Protein AF-A0A8T7LHX3-F1 (afdb_monomer)

Sequence (88 aa):
MATDADAVGGVDTAPSRRPSLGNVVAYFKYQTTKTINAMRHTPSVRVWQRNYYEHIIRDDKSLNRIREYIANNPLQWGLDRENPKTML

Secondary structure (DSSP, 8-state):
-----------------SPPHHHHHHHHHHHHHHHHHHHHT-TT---SPSS-------SHHHHHHHHHHHHHHHHHGGG-TT-TTS--

Mean predicted aligned error: 10.46 Å

Structure (mmCIF, N/CA/C/O backbone):
data_AF-A0A8T7LHX3-F1
#
_entry.id   AF-A0A8T7LHX3-F1
#
loop_
_atom_site.group_PDB
_atom_site.id
_atom_site.type_symbol
_atom_site.label_atom_id
_atom_site.label_alt_id
_atom_site.label_comp_id
_atom_site.label_asym_id
_atom_site.label_entity_id
_atom_site.label_seq_id
_atom_site.pdbx_PDB_ins_code
_atom_site.Cartn_x
_atom_site.Cartn_y
_atom_site.Cartn_z
_atom_site.occupancy
_atom_site.B_iso_or_equiv
_atom_site.auth_seq_id
_atom_site.auth_comp_id
_atom_site.auth_asym_id
_atom_site.auth_atom_id
_atom_site.pdbx_PDB_model_num
ATOM 1 N N . MET A 1 1 ? -62.020 -17.127 -6.027 1.00 42.59 1 MET A N 1
ATOM 2 C CA . MET A 1 1 ? -61.084 -17.988 -5.273 1.00 42.59 1 MET A CA 1
ATOM 3 C C . MET A 1 1 ? -59.908 -18.286 -6.198 1.00 42.59 1 MET A C 1
ATOM 5 O O . MET A 1 1 ? -60.186 -18.641 -7.335 1.00 42.59 1 MET A O 1
ATOM 9 N N . ALA A 1 2 ? -58.676 -18.090 -5.694 1.00 36.31 2 ALA A N 1
ATOM 10 C CA . ALA A 1 2 ? -57.352 -18.038 -6.361 1.00 36.31 2 ALA A CA 1
ATOM 11 C C . ALA A 1 2 ? -57.074 -16.724 -7.140 1.00 36.31 2 ALA A C 1
ATOM 13 O O . ALA A 1 2 ? -57.654 -16.539 -8.202 1.00 36.31 2 ALA A O 1
ATOM 14 N N . THR A 1 3 ? -56.471 -15.657 -6.584 1.00 40.22 3 THR A N 1
ATOM 15 C CA . THR A 1 3 ? -55.147 -15.362 -5.951 1.00 40.22 3 THR A CA 1
ATOM 16 C C . THR A 1 3 ? -54.138 -14.725 -6.911 1.00 40.22 3 THR A C 1
ATOM 18 O O . THR A 1 3 ? -53.877 -15.259 -7.985 1.00 40.22 3 THR A O 1
ATOM 21 N N . ASP A 1 4 ? -53.590 -13.601 -6.440 1.00 43.75 4 ASP A N 1
ATOM 22 C CA . ASP A 1 4 ? -52.523 -12.750 -6.971 1.00 43.75 4 ASP A C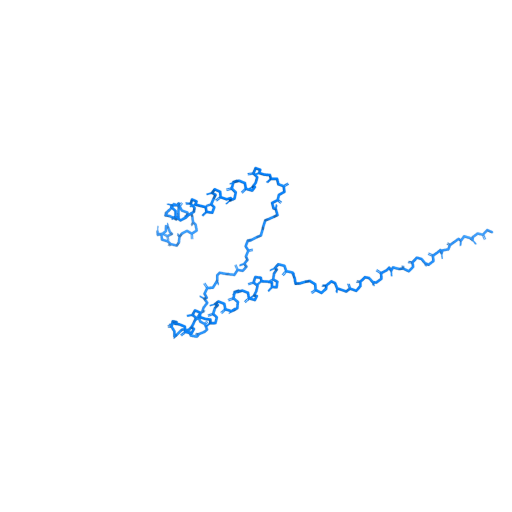A 1
ATOM 23 C C . ASP A 1 4 ? -51.301 -13.471 -7.547 1.00 43.75 4 ASP A C 1
ATOM 25 O O . ASP A 1 4 ? -50.847 -14.488 -7.020 1.00 43.75 4 ASP A O 1
ATOM 29 N N . ALA A 1 5 ? -50.676 -12.816 -8.526 1.00 44.12 5 ALA A N 1
ATOM 30 C CA . ALA A 1 5 ? -49.225 -12.671 -8.545 1.00 44.12 5 ALA A CA 1
ATOM 31 C C . ALA A 1 5 ? -48.858 -11.373 -9.279 1.00 44.12 5 ALA A C 1
ATOM 33 O O . ALA A 1 5 ? -48.778 -11.329 -10.508 1.00 44.12 5 ALA A O 1
ATOM 34 N N . ASP A 1 6 ? -48.651 -10.314 -8.497 1.00 38.75 6 ASP A N 1
ATOM 35 C CA . ASP A 1 6 ? -47.991 -9.086 -8.920 1.00 38.75 6 ASP A CA 1
ATOM 36 C C . ASP A 1 6 ? -46.633 -9.408 -9.555 1.00 38.75 6 ASP A C 1
ATOM 38 O O . ASP A 1 6 ? -45.710 -9.911 -8.907 1.00 38.75 6 ASP A O 1
ATOM 42 N N . ALA A 1 7 ? -46.493 -9.088 -10.839 1.00 43.56 7 ALA A N 1
ATOM 43 C CA . ALA A 1 7 ? -45.209 -9.074 -11.518 1.00 43.56 7 ALA A CA 1
ATOM 44 C C . ALA A 1 7 ? -44.411 -7.847 -11.048 1.00 43.56 7 ALA A C 1
ATOM 46 O O . ALA A 1 7 ? -44.396 -6.802 -11.698 1.00 43.56 7 ALA A O 1
ATOM 47 N N . VAL A 1 8 ? -43.739 -7.967 -9.902 1.00 48.03 8 VAL A N 1
ATOM 48 C CA . VAL A 1 8 ? -42.712 -7.005 -9.490 1.00 48.03 8 VAL A CA 1
ATOM 49 C C . VAL A 1 8 ? -41.494 -7.231 -10.382 1.00 48.03 8 VAL A C 1
ATOM 51 O O . VAL A 1 8 ? -40.645 -8.080 -10.113 1.00 48.03 8 VAL A O 1
ATOM 54 N N . GLY A 1 9 ? -41.441 -6.491 -11.490 1.00 42.22 9 GLY A N 1
ATOM 55 C CA . GLY A 1 9 ? -40.263 -6.401 -12.341 1.00 42.22 9 GLY A CA 1
ATOM 56 C C . GLY A 1 9 ? -39.070 -5.943 -11.510 1.00 42.22 9 GLY A C 1
ATOM 57 O O . GLY A 1 9 ? -39.066 -4.836 -10.969 1.00 42.22 9 GLY A O 1
ATOM 58 N N . GLY A 1 10 ? -38.073 -6.818 -11.381 1.00 45.81 10 GLY A N 1
ATOM 59 C CA . GLY A 1 10 ? -36.790 -6.479 -10.786 1.00 45.81 10 GLY A CA 1
ATOM 60 C C . GLY A 1 10 ? -36.183 -5.300 -11.538 1.00 45.81 10 GLY A C 1
ATOM 61 O O . GLY A 1 10 ? -36.071 -5.318 -12.760 1.00 45.81 10 GLY A O 1
ATOM 62 N N . VAL A 1 11 ? -35.832 -4.249 -10.804 1.00 53.56 11 VAL A N 1
ATOM 63 C CA . VAL A 1 11 ? -35.121 -3.097 -11.351 1.00 53.56 11 VAL A CA 1
ATOM 64 C C . VAL A 1 11 ? -33.733 -3.574 -11.776 1.00 53.56 11 VAL A C 1
ATOM 66 O O . VAL A 1 11 ? -32.833 -3.697 -10.943 1.00 53.56 11 VAL A O 1
ATOM 69 N N . ASP A 1 12 ? -33.566 -3.843 -13.072 1.00 57.56 12 ASP A N 1
ATOM 70 C CA . ASP A 1 12 ? -32.268 -4.028 -13.719 1.00 57.56 12 ASP A CA 1
ATOM 71 C C . ASP A 1 12 ? -31.452 -2.744 -13.549 1.00 57.56 12 ASP A C 1
ATOM 73 O O . ASP A 1 12 ? -31.489 -1.805 -14.347 1.00 57.56 12 ASP A O 1
ATOM 77 N N . THR A 1 13 ? -30.731 -2.668 -12.436 1.00 60.12 13 THR A N 1
ATOM 78 C CA . THR A 1 13 ? -29.856 -1.544 -12.142 1.00 60.12 13 THR A CA 1
ATOM 79 C C . THR A 1 13 ? -28.607 -1.731 -12.997 1.00 60.12 13 THR A C 1
ATOM 81 O O . THR A 1 13 ? -27.822 -2.647 -12.758 1.00 60.12 13 THR A O 1
ATOM 84 N N . ALA A 1 14 ? -28.443 -0.893 -14.026 1.00 63.88 14 ALA A N 1
ATOM 85 C CA . ALA A 1 14 ? -27.299 -0.931 -14.936 1.00 63.88 14 ALA A CA 1
ATOM 86 C C . ALA A 1 14 ? -25.962 -1.027 -14.167 1.00 63.88 14 ALA A C 1
ATOM 88 O O . ALA A 1 14 ? -25.813 -0.384 -13.120 1.00 63.88 14 ALA A O 1
ATOM 89 N N . PRO A 1 15 ? -24.969 -1.796 -14.660 1.00 64.06 15 PRO A N 1
ATOM 90 C CA . PRO A 1 15 ? -23.725 -2.018 -13.935 1.00 64.06 15 PRO A CA 1
ATOM 91 C C . PRO A 1 15 ? -23.039 -0.686 -13.623 1.00 64.06 15 PRO A C 1
ATOM 93 O O . PRO A 1 15 ? -22.760 0.125 -14.509 1.00 64.06 15 PRO A O 1
ATOM 96 N N . SER A 1 16 ? -22.769 -0.460 -12.335 1.00 65.81 16 SER A N 1
ATOM 97 C CA . SER A 1 16 ? -22.051 0.716 -11.849 1.00 65.81 16 SER A CA 1
ATOM 98 C C . SER A 1 16 ? -20.715 0.848 -12.581 1.00 65.81 16 SER A C 1
ATOM 100 O O . SER A 1 16 ? -19.817 0.025 -12.426 1.00 65.81 16 SER A O 1
ATOM 102 N N . ARG A 1 17 ? -20.560 1.922 -13.362 1.00 80.50 17 ARG A N 1
ATOM 103 C CA . ARG A 1 17 ? -19.345 2.247 -14.135 1.00 80.50 17 ARG A CA 1
ATOM 104 C C . ARG A 1 17 ? -18.167 2.698 -13.253 1.00 80.50 17 ARG A C 1
ATOM 106 O O . ARG A 1 17 ? -17.184 3.238 -13.756 1.00 80.50 17 ARG A O 1
ATOM 113 N N . ARG A 1 18 ? -18.265 2.551 -11.929 1.00 88.56 18 ARG A N 1
ATOM 114 C CA . ARG A 1 18 ? -17.212 2.974 -11.003 1.00 88.56 18 ARG A CA 1
ATOM 115 C C . ARG A 1 18 ? -16.132 1.895 -10.940 1.00 88.56 18 ARG A C 1
ATOM 117 O O . ARG A 1 18 ? -16.467 0.731 -10.725 1.00 88.56 18 ARG A O 1
ATOM 124 N N . PRO A 1 19 ? -14.849 2.253 -11.108 1.00 91.88 19 PRO A N 1
ATOM 125 C CA . PRO A 1 19 ? -13.776 1.283 -10.975 1.00 91.88 19 PRO A CA 1
ATOM 126 C C . PRO A 1 19 ? -13.776 0.716 -9.553 1.00 91.88 19 PRO A C 1
ATOM 128 O O . PRO A 1 19 ? -13.865 1.462 -8.576 1.00 91.88 19 PRO A O 1
ATOM 131 N N . SER A 1 20 ? -13.664 -0.606 -9.441 1.00 94.56 20 SER A N 1
ATOM 132 C CA . SER A 1 20 ? -13.423 -1.250 -8.151 1.00 94.56 20 SER A CA 1
ATOM 133 C C . SER A 1 20 ? -12.049 -0.852 -7.602 1.00 94.56 20 SER A C 1
ATOM 135 O O . SER A 1 20 ? -11.154 -0.462 -8.361 1.00 94.56 20 SER A O 1
ATOM 137 N N . LEU A 1 21 ? -11.840 -1.018 -6.292 1.00 94.75 21 LEU A N 1
ATOM 138 C CA . LEU A 1 21 ? -10.517 -0.846 -5.685 1.00 94.75 21 LEU A CA 1
ATOM 139 C C . LEU A 1 21 ? -9.466 -1.719 -6.391 1.00 94.75 21 LEU A C 1
ATOM 141 O O . LEU A 1 21 ? -8.386 -1.236 -6.729 1.00 94.75 21 LEU A O 1
ATOM 145 N N . GLY A 1 22 ? -9.823 -2.964 -6.717 1.00 96.06 22 GLY A N 1
ATOM 146 C CA . GLY A 1 22 ? -8.968 -3.870 -7.476 1.00 96.06 22 GLY A CA 1
ATOM 147 C C . GLY A 1 22 ? -8.565 -3.317 -8.847 1.00 96.06 22 GLY A C 1
ATOM 148 O O . GLY A 1 22 ? -7.402 -3.440 -9.225 1.00 96.06 22 GLY A O 1
ATOM 149 N N . ASN A 1 23 ? -9.469 -2.645 -9.574 1.00 95.94 23 ASN A N 1
ATOM 150 C CA . ASN A 1 23 ? -9.122 -2.015 -10.855 1.00 95.94 23 ASN A CA 1
ATOM 151 C C . ASN A 1 23 ? -8.130 -0.861 -10.675 1.00 95.94 23 ASN A C 1
ATOM 153 O O . ASN A 1 23 ? -7.176 -0.751 -11.446 1.00 95.94 23 ASN A O 1
ATOM 157 N N . VAL A 1 24 ? -8.330 -0.028 -9.651 1.00 96.88 24 VAL A N 1
ATOM 158 C CA . VAL A 1 24 ? -7.431 1.093 -9.343 1.00 96.88 24 VAL A CA 1
ATOM 159 C C . VAL A 1 24 ? -6.034 0.577 -8.988 1.00 96.88 24 VAL A C 1
ATOM 161 O O . VAL A 1 24 ? -5.041 1.029 -9.559 1.00 96.88 24 VAL A O 1
ATOM 164 N N . VAL A 1 25 ? -5.950 -0.419 -8.102 1.00 98.19 25 VAL A N 1
ATOM 165 C CA . VAL A 1 25 ? -4.676 -1.021 -7.683 1.00 98.19 25 VAL A CA 1
ATOM 166 C C . VAL A 1 25 ? -3.990 -1.737 -8.847 1.00 98.19 25 VAL A C 1
ATOM 168 O O . VAL A 1 25 ? -2.775 -1.613 -9.008 1.00 98.19 25 VAL A O 1
ATOM 171 N N . ALA A 1 26 ? -4.740 -2.450 -9.693 1.00 96.94 26 ALA A N 1
ATOM 172 C CA . ALA A 1 26 ? -4.191 -3.114 -10.874 1.00 96.94 26 ALA A CA 1
ATOM 173 C C . ALA A 1 26 ? -3.562 -2.107 -11.845 1.00 96.94 26 ALA A C 1
ATOM 175 O O . ALA A 1 26 ? -2.426 -2.304 -12.282 1.00 96.94 26 ALA A O 1
ATOM 176 N N . TYR A 1 27 ? -4.257 -1.004 -12.132 1.00 97.75 27 TYR A N 1
ATOM 177 C CA . TYR A 1 27 ? -3.737 0.051 -12.998 1.00 97.75 27 TYR A CA 1
ATOM 178 C C . TYR A 1 27 ? -2.489 0.715 -12.407 1.00 97.75 27 TYR A C 1
ATOM 180 O O . TYR A 1 27 ? -1.488 0.885 -13.105 1.00 97.75 27 TYR A O 1
ATOM 188 N N . PHE A 1 28 ? -2.504 1.020 -11.107 1.00 98.12 28 PHE A N 1
ATOM 189 C CA . PHE A 1 28 ? -1.345 1.571 -10.409 1.00 98.12 28 PHE A CA 1
ATOM 190 C C . PHE A 1 28 ? -0.128 0.638 -10.491 1.00 98.12 28 PHE A C 1
ATOM 192 O O . PHE A 1 28 ? 0.960 1.066 -10.891 1.00 98.12 28 PHE A O 1
ATOM 199 N N . LYS A 1 29 ? -0.303 -0.655 -10.176 1.00 97.81 29 LYS A N 1
ATOM 200 C CA . LYS A 1 29 ? 0.773 -1.654 -10.258 1.00 97.81 29 LYS A CA 1
ATOM 201 C C . LYS A 1 29 ? 1.298 -1.812 -11.683 1.00 97.81 29 LYS A C 1
ATOM 203 O O . LYS A 1 29 ? 2.508 -1.929 -11.867 1.00 97.81 29 LYS A O 1
ATOM 208 N N . TYR A 1 30 ? 0.417 -1.781 -12.682 1.00 97.19 30 TYR A N 1
ATOM 209 C CA . TYR A 1 30 ? 0.790 -1.841 -14.095 1.00 97.19 30 TYR A C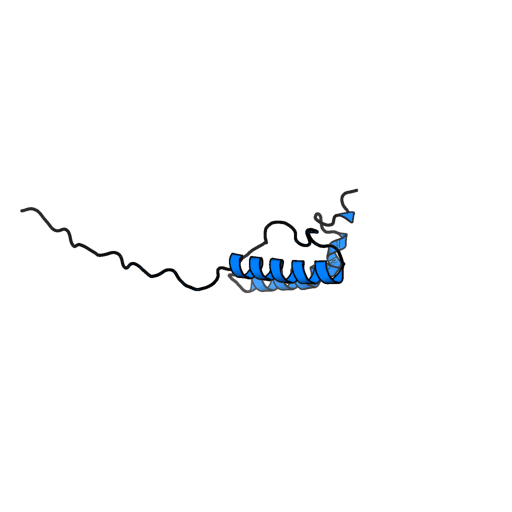A 1
ATOM 210 C C . TYR A 1 30 ? 1.665 -0.650 -14.506 1.00 97.19 30 TYR A C 1
ATOM 212 O O . TYR A 1 30 ? 2.789 -0.851 -14.974 1.00 97.19 30 TYR A O 1
ATOM 220 N N . GLN A 1 31 ? 1.185 0.578 -14.283 1.00 98.19 31 GLN A N 1
ATOM 221 C CA . GLN A 1 31 ? 1.894 1.793 -14.696 1.00 98.19 31 GLN A CA 1
ATOM 222 C C . GLN A 1 31 ? 3.262 1.902 -14.019 1.00 98.19 31 GLN A C 1
ATOM 224 O O . GLN A 1 31 ? 4.277 2.115 -14.679 1.00 98.19 31 GLN A O 1
ATOM 229 N N . THR A 1 32 ? 3.312 1.673 -12.706 1.00 98.19 32 THR A N 1
ATOM 230 C CA . THR A 1 32 ? 4.570 1.721 -11.947 1.00 98.19 32 THR A CA 1
ATOM 231 C C . THR A 1 32 ? 5.548 0.625 -12.366 1.00 98.19 32 THR A C 1
ATOM 233 O O . THR A 1 32 ? 6.731 0.914 -12.512 1.00 98.19 32 THR A O 1
ATOM 236 N N . THR A 1 33 ? 5.084 -0.602 -12.641 1.00 98.06 33 THR A N 1
ATOM 237 C CA . THR A 1 33 ? 5.948 -1.686 -13.151 1.00 98.06 33 THR A CA 1
ATOM 238 C C . THR A 1 33 ? 6.591 -1.297 -14.476 1.00 98.06 33 THR A C 1
ATOM 240 O O . THR A 1 33 ? 7.796 -1.474 -14.642 1.00 98.06 33 THR A O 1
ATOM 243 N N . LYS A 1 3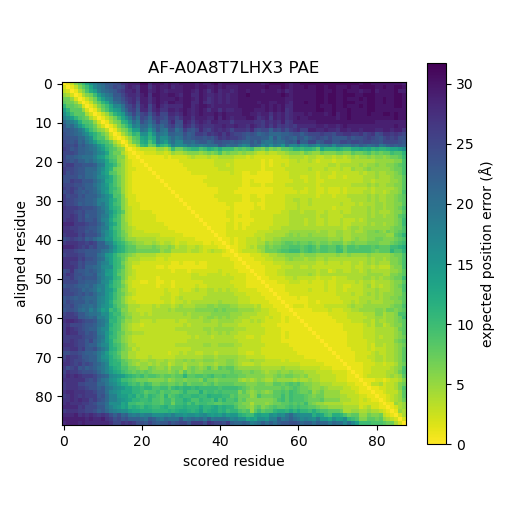4 ? 5.810 -0.739 -15.411 1.00 97.06 34 LYS A N 1
ATOM 244 C CA . LYS A 1 34 ? 6.319 -0.296 -16.714 1.00 97.06 34 LYS A CA 1
ATOM 245 C C . LYS A 1 34 ? 7.396 0.777 -16.548 1.00 97.06 34 LYS A C 1
ATOM 247 O O . LYS A 1 34 ? 8.477 0.637 -17.115 1.00 97.06 34 LYS A O 1
ATOM 252 N N . THR A 1 35 ? 7.123 1.801 -15.742 1.00 97.94 35 THR A N 1
ATOM 253 C CA . THR A 1 35 ? 8.067 2.897 -15.481 1.00 97.94 35 THR A CA 1
ATOM 254 C C . THR A 1 35 ? 9.346 2.401 -14.808 1.00 97.94 35 THR A C 1
ATOM 256 O O . THR A 1 35 ? 10.440 2.703 -15.277 1.00 97.94 35 THR A O 1
ATOM 259 N N . ILE A 1 36 ? 9.231 1.585 -13.756 1.00 98.19 36 ILE A N 1
ATOM 260 C CA . ILE A 1 36 ? 10.383 1.046 -13.017 1.00 98.19 36 ILE A CA 1
ATOM 261 C C . ILE A 1 36 ? 11.241 0.153 -13.914 1.00 98.19 36 ILE A C 1
ATOM 263 O O . ILE A 1 36 ? 12.461 0.297 -13.930 1.00 98.19 36 ILE A O 1
ATOM 267 N N . ASN A 1 37 ? 10.625 -0.743 -14.687 1.00 98.06 37 ASN A N 1
ATOM 268 C CA . ASN A 1 37 ? 11.365 -1.636 -15.576 1.00 98.06 37 ASN A CA 1
ATOM 269 C C . ASN A 1 37 ? 12.052 -0.882 -16.721 1.00 98.06 37 ASN A C 1
ATOM 271 O O . ASN A 1 37 ? 13.146 -1.277 -17.119 1.00 98.06 37 ASN A O 1
ATOM 275 N N . ALA A 1 38 ? 11.461 0.213 -17.214 1.00 97.62 38 ALA A N 1
ATOM 276 C CA . ALA A 1 38 ? 12.116 1.094 -18.179 1.00 97.62 38 ALA A CA 1
ATOM 277 C C . ALA A 1 38 ? 13.344 1.790 -17.568 1.00 97.62 38 ALA A C 1
ATOM 279 O O . ALA A 1 38 ? 14.412 1.764 -18.168 1.00 97.62 38 ALA A O 1
ATOM 280 N N . MET A 1 39 ? 13.216 2.339 -16.353 1.00 97.81 39 MET A N 1
ATOM 281 C CA . MET A 1 39 ? 14.317 3.005 -15.639 1.00 97.81 39 MET A CA 1
ATOM 282 C C . MET A 1 39 ? 15.460 2.051 -15.273 1.00 97.81 39 MET A C 1
ATOM 284 O O . MET A 1 39 ? 16.617 2.451 -15.257 1.00 97.81 39 MET A O 1
ATOM 288 N N . ARG A 1 40 ? 15.138 0.795 -14.951 1.00 97.62 40 ARG A N 1
ATOM 289 C CA . ARG A 1 40 ? 16.120 -0.223 -14.553 1.00 97.62 40 ARG A CA 1
ATOM 290 C C . ARG A 1 40 ? 16.706 -1.007 -15.727 1.00 97.62 40 ARG A C 1
ATOM 292 O O . ARG A 1 40 ? 17.594 -1.818 -15.500 1.00 97.62 40 ARG A O 1
ATOM 299 N N . HIS A 1 41 ? 16.204 -0.814 -16.949 1.00 97.06 41 HIS A N 1
ATOM 300 C CA . HIS A 1 41 ? 16.503 -1.667 -18.107 1.00 97.06 41 HIS A CA 1
ATOM 301 C C . HIS A 1 41 ? 16.214 -3.162 -17.860 1.00 97.06 41 HIS A C 1
ATOM 303 O O . HIS A 1 41 ? 16.896 -4.040 -18.380 1.00 97.06 41 HIS A O 1
ATOM 309 N N . THR A 1 42 ? 15.175 -3.462 -17.076 1.00 96.12 42 THR A N 1
ATOM 310 C CA . THR A 1 42 ? 14.781 -4.830 -16.700 1.00 96.12 42 THR A CA 1
ATOM 311 C C . THR A 1 42 ? 13.352 -5.136 -17.155 1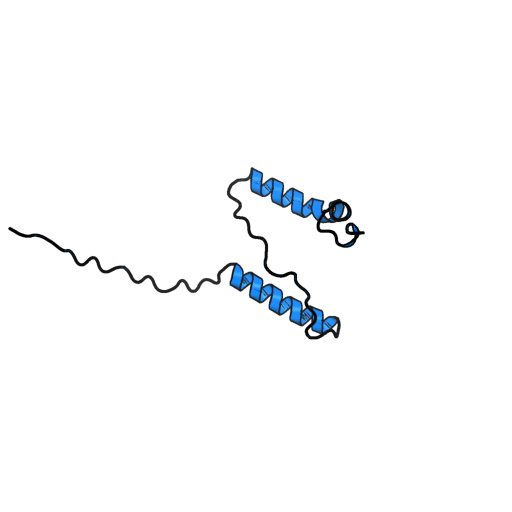.00 96.12 42 THR A C 1
ATOM 313 O O . THR A 1 42 ? 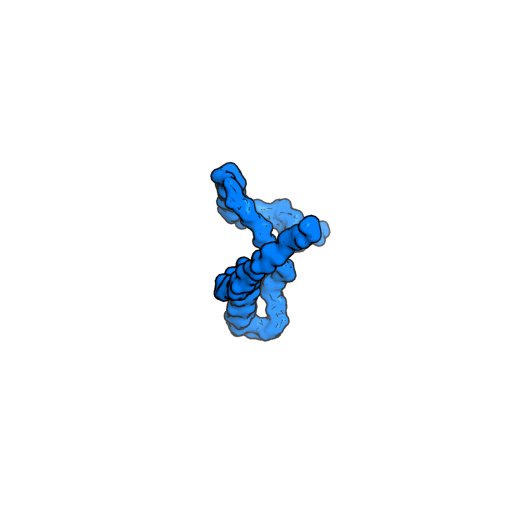12.453 -5.269 -16.316 1.00 96.12 42 THR A O 1
ATOM 316 N N . PRO A 1 43 ? 13.079 -5.212 -18.471 1.00 92.38 43 PRO A N 1
ATOM 317 C CA . PRO A 1 43 ? 11.743 -5.539 -18.954 1.00 92.38 43 PRO A CA 1
ATOM 318 C C . PRO A 1 43 ? 11.284 -6.890 -18.387 1.00 92.38 43 PRO A C 1
ATOM 320 O O . PRO A 1 43 ? 12.081 -7.802 -18.184 1.00 92.38 43 PRO A O 1
ATOM 323 N N . SER A 1 44 ? 9.986 -7.006 -18.112 1.00 90.06 44 SER A N 1
ATOM 324 C CA . SER A 1 44 ? 9.344 -8.237 -17.620 1.00 90.06 44 SER A CA 1
ATOM 325 C C . SER A 1 44 ? 9.747 -8.714 -16.216 1.00 90.06 44 SER A C 1
ATOM 327 O O . SER A 1 44 ? 9.194 -9.708 -15.741 1.00 90.06 44 SER A O 1
ATOM 329 N N . VAL A 1 45 ? 10.627 -8.005 -15.500 1.00 96.00 45 VAL A N 1
ATOM 330 C CA . VAL A 1 45 ? 10.917 -8.320 -14.094 1.00 96.00 45 VAL A CA 1
ATOM 331 C C . VAL A 1 45 ? 9.727 -7.940 -13.214 1.00 96.00 45 VAL A C 1
ATOM 333 O O . VAL A 1 45 ? 9.123 -6.871 -13.354 1.00 96.00 45 VAL A O 1
ATOM 336 N N . ARG A 1 46 ? 9.367 -8.843 -12.294 1.00 95.19 46 ARG A N 1
ATOM 337 C CA . ARG A 1 46 ? 8.280 -8.626 -11.338 1.00 95.19 46 ARG A CA 1
ATOM 338 C C . ARG A 1 46 ? 8.711 -7.596 -10.295 1.00 95.19 46 ARG A C 1
ATOM 340 O O . ARG A 1 46 ? 9.648 -7.832 -9.543 1.00 95.19 46 ARG A O 1
ATOM 347 N N . VAL A 1 47 ? 7.981 -6.487 -10.227 1.00 96.88 47 VAL A N 1
ATOM 348 C CA . VAL A 1 47 ? 8.207 -5.426 -9.230 1.00 96.88 47 VAL A CA 1
ATOM 349 C C . VAL A 1 47 ? 7.355 -5.634 -7.978 1.00 96.88 47 VAL A C 1
ATOM 351 O O . VAL A 1 47 ? 7.830 -5.449 -6.863 1.00 96.88 47 VAL A O 1
ATOM 354 N N . TRP A 1 48 ? 6.095 -6.035 -8.151 1.00 96.31 48 TRP A N 1
ATOM 355 C CA . TRP A 1 48 ? 5.132 -6.142 -7.056 1.00 96.31 48 TRP A CA 1
ATOM 356 C C . TRP A 1 48 ? 4.936 -7.582 -6.585 1.00 96.31 48 TRP A C 1
ATOM 358 O O . TRP A 1 48 ? 4.876 -8.514 -7.389 1.00 96.31 48 TRP A O 1
ATOM 368 N N . GLN A 1 49 ? 4.714 -7.748 -5.282 1.00 93.06 49 GLN A N 1
ATOM 369 C CA . GLN A 1 49 ? 4.136 -8.972 -4.734 1.00 93.06 49 GLN A CA 1
ATOM 370 C C . GLN A 1 49 ? 2.700 -9.180 -5.257 1.00 93.06 49 GLN A C 1
ATOM 372 O O . GLN A 1 49 ? 1.992 -8.225 -5.622 1.00 93.06 49 GLN A O 1
ATOM 377 N N . ARG A 1 50 ? 2.280 -10.452 -5.319 1.00 93.50 50 ARG A N 1
ATOM 378 C CA . ARG A 1 50 ? 0.926 -10.846 -5.734 1.00 93.50 50 ARG A CA 1
ATOM 379 C C . ARG A 1 50 ? -0.095 -10.357 -4.701 1.00 93.50 50 ARG A C 1
ATOM 381 O O . ARG A 1 50 ? 0.192 -10.368 -3.512 1.00 93.50 50 ARG A O 1
ATOM 388 N N . ASN A 1 51 ? -1.294 -10.002 -5.171 1.00 94.88 51 ASN A N 1
ATOM 389 C CA . ASN A 1 51 ? -2.406 -9.474 -4.367 1.00 94.88 51 ASN A CA 1
ATOM 390 C C . ASN A 1 51 ? -2.091 -8.132 -3.690 1.00 94.88 51 ASN A C 1
ATOM 392 O O . ASN A 1 51 ? -1.042 -7.529 -3.915 1.00 94.88 51 ASN A O 1
ATOM 396 N N . TYR A 1 52 ? -3.054 -7.596 -2.954 1.00 96.25 52 TYR A N 1
ATOM 397 C CA . TYR A 1 52 ? -2.914 -6.386 -2.154 1.00 96.25 52 TYR A CA 1
ATOM 398 C C . TYR A 1 52 ? -3.719 -6.562 -0.866 1.00 96.25 52 TYR A C 1
ATOM 400 O O . TYR A 1 52 ? -4.669 -7.343 -0.838 1.00 96.25 52 TYR A O 1
ATOM 408 N N . TYR A 1 53 ? -3.307 -5.877 0.198 1.00 94.75 53 TYR A N 1
ATOM 409 C CA . TYR A 1 53 ? -4.051 -5.849 1.451 1.00 94.75 53 TYR A CA 1
ATOM 410 C C . TYR A 1 53 ? -5.112 -4.753 1.384 1.00 94.75 53 TYR A C 1
ATOM 412 O O . TYR A 1 53 ? -4.818 -3.629 0.972 1.00 94.75 53 TYR A O 1
ATOM 420 N N . GLU A 1 54 ? -6.331 -5.073 1.803 1.00 94.62 54 GLU A N 1
ATOM 421 C CA . GLU A 1 54 ? -7.419 -4.112 1.942 1.00 94.62 54 GLU A CA 1
ATOM 422 C C . GLU A 1 54 ? -8.079 -4.255 3.313 1.00 94.62 54 GLU A C 1
ATOM 424 O O . GLU A 1 54 ? -8.252 -5.356 3.834 1.00 94.62 54 GLU A O 1
ATOM 429 N 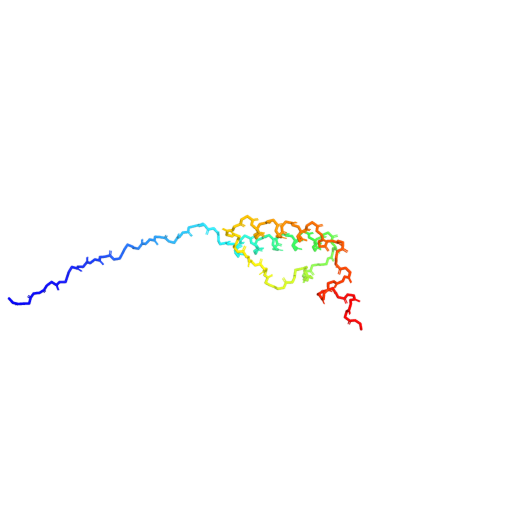N . HIS A 1 55 ? -8.432 -3.119 3.911 1.00 94.06 55 HIS A N 1
ATOM 430 C CA . HIS A 1 55 ? -9.122 -3.063 5.190 1.00 94.06 55 HIS A CA 1
ATOM 431 C C . HIS A 1 55 ? -10.026 -1.832 5.232 1.00 94.06 55 HIS A C 1
ATOM 433 O O . HIS A 1 55 ? -9.579 -0.716 4.964 1.00 94.06 55 HIS A O 1
ATOM 439 N N . ILE A 1 56 ? -11.302 -2.031 5.567 1.00 95.94 56 ILE A N 1
ATOM 440 C CA . ILE A 1 56 ? -12.271 -0.941 5.711 1.00 95.94 56 ILE A CA 1
ATOM 441 C C . ILE A 1 56 ? -12.147 -0.372 7.123 1.00 95.94 56 ILE A C 1
ATOM 443 O O . ILE A 1 56 ? -12.465 -1.052 8.095 1.00 95.94 56 ILE A O 1
ATOM 447 N N . ILE A 1 57 ? -11.736 0.889 7.216 1.00 96.81 57 ILE A N 1
ATOM 448 C CA . ILE A 1 57 ? -11.653 1.650 8.465 1.00 96.81 57 ILE A CA 1
ATOM 449 C C . ILE A 1 57 ? -13.066 2.091 8.856 1.00 96.81 57 ILE A C 1
ATOM 451 O O . ILE A 1 57 ? -13.732 2.771 8.077 1.00 96.81 57 ILE A O 1
ATOM 455 N N . ARG A 1 58 ? -13.534 1.680 10.038 1.00 97.00 58 ARG A N 1
ATOM 456 C CA . ARG A 1 58 ? -14.919 1.919 10.492 1.00 97.00 58 ARG A CA 1
ATOM 457 C C . ARG A 1 58 ? -15.026 2.848 11.697 1.00 97.00 58 ARG A C 1
ATOM 459 O O . ARG A 1 58 ? -16.128 3.271 12.028 1.00 97.00 58 ARG A O 1
ATOM 466 N N . ASP A 1 59 ? -13.903 3.153 12.337 1.00 97.81 59 ASP A N 1
ATOM 467 C CA . ASP A 1 59 ? -13.844 3.977 13.540 1.00 97.81 59 ASP A CA 1
ATOM 468 C C . ASP A 1 59 ? -12.484 4.680 1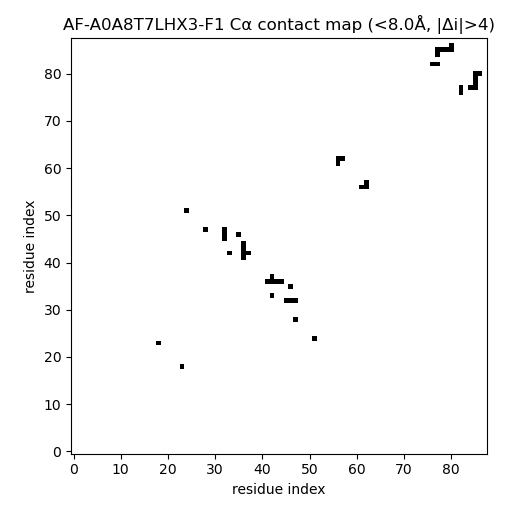3.683 1.00 97.81 59 ASP A C 1
ATOM 470 O O . ASP A 1 59 ? -11.473 4.254 13.110 1.00 97.81 59 ASP A O 1
ATOM 474 N N . ASP A 1 60 ? -12.449 5.740 14.487 1.00 98.25 60 ASP A N 1
ATOM 475 C CA . ASP A 1 60 ? -11.252 6.563 14.687 1.00 98.25 60 ASP A CA 1
ATOM 476 C C . ASP A 1 60 ? -10.104 5.809 15.365 1.00 98.25 60 ASP A C 1
ATOM 478 O O . ASP A 1 60 ? -8.930 6.095 15.122 1.00 98.25 60 ASP A O 1
ATOM 482 N N . LYS A 1 61 ? -10.410 4.804 16.192 1.00 97.44 61 LYS A N 1
ATOM 483 C CA . LYS A 1 61 ? -9.386 3.998 16.863 1.00 97.44 61 LYS A CA 1
ATOM 484 C C . LYS A 1 61 ? -8.613 3.159 15.846 1.00 97.44 61 LYS A C 1
ATOM 486 O O . LYS A 1 61 ? -7.384 3.103 15.904 1.00 97.44 61 LYS A O 1
ATOM 491 N N . SER A 1 62 ? -9.312 2.532 14.901 1.00 96.81 62 SER A N 1
ATOM 492 C CA . SER A 1 62 ? -8.714 1.782 13.794 1.00 96.81 62 SER A CA 1
ATOM 493 C C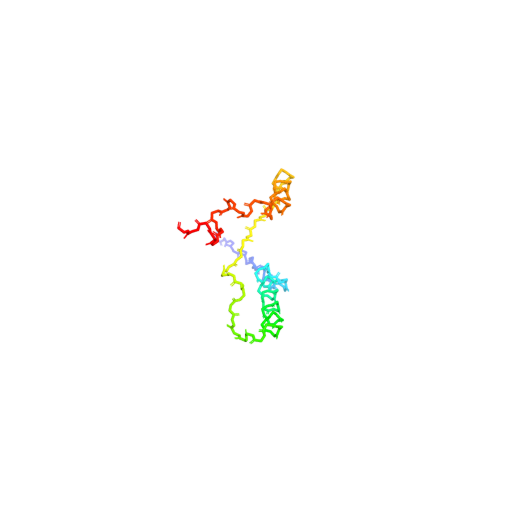 . SER A 1 62 ? -7.917 2.700 12.866 1.00 96.81 62 SER A C 1
ATOM 495 O O . SER A 1 62 ? -6.786 2.371 12.504 1.00 96.81 62 SER A O 1
ATOM 497 N N . LEU A 1 63 ? -8.446 3.891 12.573 1.00 97.94 63 LEU A N 1
ATOM 498 C CA . LEU A 1 63 ? -7.772 4.903 11.766 1.00 97.94 63 LEU A CA 1
ATOM 499 C C . LEU A 1 63 ? -6.441 5.340 12.389 1.00 97.94 63 LEU A C 1
ATOM 501 O O . LEU A 1 63 ? -5.414 5.352 11.710 1.00 97.94 63 LEU A O 1
ATOM 505 N N . ASN A 1 64 ? -6.451 5.670 13.681 1.00 98.06 64 ASN A N 1
ATOM 506 C CA . ASN A 1 64 ? -5.261 6.123 14.398 1.00 98.06 64 ASN A CA 1
ATOM 507 C C . ASN A 1 64 ? -4.195 5.029 14.467 1.00 98.06 64 ASN A C 1
ATOM 509 O O . ASN A 1 64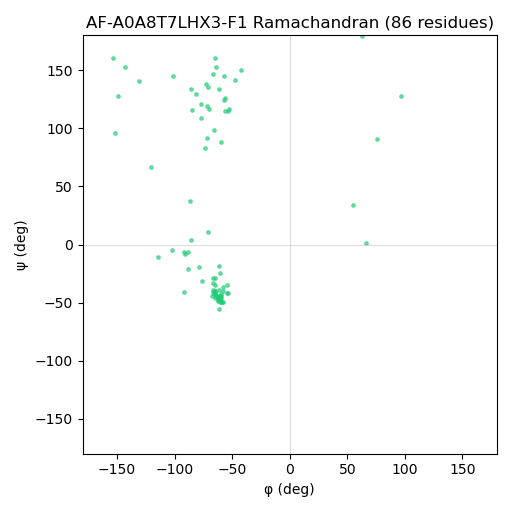 ? -3.036 5.298 14.160 1.00 98.06 64 ASN A O 1
ATOM 513 N N . ARG A 1 65 ? -4.592 3.783 14.753 1.00 96.38 65 ARG A N 1
ATOM 514 C CA . ARG A 1 65 ? -3.666 2.642 14.757 1.00 96.38 65 ARG A CA 1
ATOM 515 C C . ARG A 1 65 ? -3.007 2.428 13.394 1.00 96.38 65 ARG A C 1
ATOM 517 O O . ARG A 1 65 ? -1.807 2.187 13.328 1.00 96.38 65 ARG A O 1
ATOM 524 N N . ILE A 1 66 ? -3.772 2.502 12.304 1.00 96.12 66 ILE A N 1
ATOM 525 C CA . ILE A 1 66 ? -3.233 2.307 10.949 1.00 96.12 66 ILE A CA 1
ATOM 526 C C . ILE A 1 66 ? -2.262 3.433 10.582 1.00 96.12 66 ILE A C 1
ATOM 528 O O . ILE A 1 66 ? -1.210 3.168 10.006 1.00 96.12 66 ILE A O 1
ATOM 532 N N . ARG A 1 67 ? -2.577 4.683 10.938 1.00 97.06 67 ARG A N 1
ATOM 533 C CA . ARG A 1 67 ? -1.671 5.823 10.723 1.00 97.06 67 ARG A CA 1
ATOM 534 C C . ARG A 1 67 ? -0.363 5.661 11.487 1.00 97.06 67 ARG A C 1
ATOM 536 O O . ARG A 1 67 ? 0.700 5.854 10.905 1.00 97.06 67 ARG A O 1
ATOM 543 N N . GLU A 1 68 ? -0.449 5.279 12.757 1.00 96.69 68 GLU A N 1
ATOM 544 C CA . GLU A 1 68 ? 0.716 5.009 13.595 1.00 96.69 68 GLU A CA 1
ATOM 545 C C . GLU A 1 68 ? 1.567 3.874 13.015 1.00 96.69 68 GLU A C 1
ATOM 547 O O . GLU A 1 68 ? 2.780 4.019 12.885 1.00 96.69 68 GLU A O 1
ATOM 552 N N . TYR A 1 69 ? 0.934 2.785 12.566 1.00 93.56 69 TYR A N 1
ATOM 553 C CA . TYR A 1 69 ? 1.628 1.701 11.874 1.00 93.56 69 TYR A CA 1
ATOM 554 C C . TYR A 1 69 ? 2.366 2.197 10.623 1.00 93.56 69 TYR A C 1
ATOM 556 O O . TYR A 1 69 ? 3.553 1.927 10.477 1.00 93.56 69 TYR A O 1
ATOM 564 N N . ILE A 1 70 ? 1.710 2.963 9.742 1.00 94.06 70 ILE A N 1
ATOM 565 C CA . ILE A 1 70 ? 2.339 3.482 8.514 1.00 94.06 70 ILE A CA 1
ATOM 566 C C . ILE A 1 70 ? 3.551 4.365 8.841 1.00 94.06 70 ILE A C 1
ATOM 568 O O . ILE A 1 70 ? 4.583 4.245 8.181 1.00 94.06 70 ILE A O 1
ATOM 572 N N . ALA A 1 71 ? 3.439 5.229 9.853 1.00 96.75 71 ALA A N 1
ATOM 573 C CA . ALA A 1 71 ? 4.524 6.114 10.270 1.00 96.75 71 ALA A CA 1
ATOM 574 C C . ALA A 1 71 ? 5.711 5.342 10.867 1.00 96.75 71 ALA A C 1
ATOM 576 O O . ALA A 1 71 ? 6.864 5.670 10.590 1.00 96.75 71 ALA A O 1
ATOM 577 N N . ASN A 1 72 ? 5.432 4.299 11.652 1.00 95.50 72 ASN A N 1
ATOM 578 C CA . ASN A 1 72 ? 6.449 3.549 12.384 1.00 95.50 72 ASN A CA 1
ATOM 579 C C . ASN A 1 72 ? 7.052 2.383 11.585 1.00 95.50 72 ASN A C 1
ATOM 581 O O . ASN A 1 72 ? 8.165 1.955 11.892 1.00 95.50 72 ASN A O 1
ATOM 585 N N . ASN A 1 73 ? 6.373 1.882 10.547 1.00 92.88 73 ASN A N 1
ATOM 586 C CA . ASN A 1 73 ? 6.815 0.713 9.783 1.00 92.88 73 ASN A CA 1
ATOM 587 C C . ASN A 1 73 ? 8.247 0.837 9.219 1.00 92.88 73 ASN A C 1
ATOM 589 O O . ASN A 1 73 ? 9.004 -0.121 9.351 1.00 92.88 73 ASN A O 1
ATOM 593 N N . PRO A 1 74 ? 8.697 1.983 8.663 1.00 93.25 74 PRO A N 1
ATOM 594 C CA . PRO A 1 74 ? 10.082 2.116 8.204 1.00 93.25 74 PRO A CA 1
ATOM 595 C C . PRO A 1 74 ? 11.124 1.872 9.305 1.00 93.25 74 PRO A C 1
ATOM 597 O O . PRO A 1 74 ? 12.165 1.275 9.037 1.00 93.25 74 PRO A O 1
ATOM 600 N N . LEU A 1 75 ? 10.836 2.299 10.540 1.00 92.62 75 LEU A N 1
ATOM 601 C CA . LEU A 1 75 ? 11.711 2.100 11.702 1.00 92.62 75 LEU A CA 1
ATOM 602 C C . LEU A 1 75 ? 11.646 0.659 12.223 1.00 92.62 75 LEU A C 1
ATOM 604 O O . LEU A 1 75 ? 12.635 0.137 12.731 1.00 92.62 75 LEU A O 1
ATOM 608 N N . GLN A 1 76 ? 10.487 0.016 12.087 1.00 90.81 76 GLN A N 1
ATOM 609 C CA . GLN A 1 76 ? 10.234 -1.332 12.598 1.00 90.81 76 GLN A CA 1
ATOM 610 C C . GLN A 1 76 ? 10.539 -2.442 11.587 1.00 90.81 76 GLN A C 1
ATOM 612 O O . GLN A 1 76 ? 10.590 -3.606 11.972 1.00 90.81 76 GLN A O 1
ATOM 617 N N . TRP A 1 77 ? 10.824 -2.106 10.324 1.00 89.75 77 TRP A N 1
ATOM 618 C CA . TRP A 1 77 ? 11.043 -3.081 9.252 1.00 89.75 77 TRP A CA 1
ATOM 619 C C . TRP A 1 77 ? 12.121 -4.124 9.575 1.00 89.75 77 TRP A C 1
ATOM 621 O O . TRP A 1 77 ? 11.997 -5.289 9.209 1.00 89.75 77 TRP A O 1
ATOM 631 N N . GLY A 1 78 ? 13.175 -3.739 10.302 1.00 88.56 78 GLY A N 1
ATOM 632 C CA . GLY A 1 78 ? 14.236 -4.661 10.729 1.00 88.56 78 GLY A CA 1
ATOM 633 C C . GLY A 1 78 ? 13.757 -5.809 11.627 1.00 88.56 78 GLY A C 1
ATOM 634 O O . GLY A 1 78 ? 14.393 -6.855 11.651 1.00 88.56 78 GLY A O 1
ATOM 635 N N . LEU A 1 79 ? 12.642 -5.616 12.332 1.00 87.56 79 LEU A N 1
ATOM 636 C CA . LEU A 1 79 ? 12.045 -6.575 13.264 1.00 87.56 79 LEU A CA 1
ATOM 637 C C . LEU A 1 79 ? 10.835 -7.303 12.660 1.00 87.56 79 LEU A C 1
ATOM 639 O O . LEU A 1 79 ? 10.258 -8.177 13.307 1.00 87.56 79 LEU A O 1
ATOM 643 N N . ASP A 1 80 ? 10.426 -6.928 11.447 1.00 85.62 80 ASP A N 1
ATOM 644 C CA . ASP A 1 80 ? 9.252 -7.492 10.796 1.00 85.62 80 ASP A CA 1
ATOM 645 C C . ASP A 1 80 ? 9.526 -8.930 10.326 1.00 85.62 80 ASP A C 1
ATOM 647 O O . ASP A 1 80 ? 10.595 -9.248 9.795 1.00 85.62 80 ASP A O 1
ATOM 651 N N . ARG A 1 81 ? 8.547 -9.817 10.519 1.00 83.19 81 ARG A N 1
ATOM 652 C CA . ARG A 1 81 ? 8.646 -11.231 10.131 1.00 83.19 81 ARG A CA 1
ATOM 653 C C . ARG A 1 81 ? 8.703 -11.413 8.616 1.00 83.19 81 ARG A C 1
ATOM 655 O O . ARG A 1 81 ? 9.288 -12.376 8.136 1.00 83.19 81 ARG A O 1
ATOM 662 N N . GLU A 1 82 ? 8.096 -10.502 7.867 1.00 80.06 82 GLU A N 1
ATOM 663 C CA . GLU A 1 82 ? 8.076 -10.527 6.407 1.00 80.06 82 GLU A CA 1
ATOM 664 C C . GLU A 1 82 ? 9.316 -9.846 5.805 1.00 80.06 82 GLU A C 1
ATOM 666 O O . GLU A 1 82 ? 9.429 -9.729 4.582 1.00 80.06 82 GLU A O 1
ATOM 671 N N . ASN A 1 83 ? 10.268 -9.404 6.637 1.00 83.81 83 ASN A N 1
ATOM 672 C CA . ASN A 1 83 ? 11.545 -8.891 6.169 1.00 83.81 83 ASN A CA 1
ATOM 673 C C . ASN A 1 83 ? 12.403 -10.040 5.606 1.00 83.81 83 ASN A C 1
ATOM 675 O O . ASN A 1 83 ? 12.842 -10.911 6.351 1.00 83.81 83 ASN A O 1
ATOM 679 N N . PRO A 1 84 ? 12.753 -10.037 4.307 1.00 82.00 84 PRO A N 1
ATOM 680 C CA . PRO A 1 84 ? 13.541 -11.123 3.722 1.00 82.00 84 PRO A CA 1
ATOM 681 C C . PRO A 1 84 ? 14.934 -11.293 4.346 1.00 82.00 84 PRO A C 1
ATOM 683 O O . PRO A 1 84 ? 15.556 -12.333 4.173 1.00 82.00 84 PRO A O 1
ATOM 686 N N . LYS A 1 85 ? 15.445 -10.274 5.052 1.00 83.12 85 LYS A N 1
ATOM 687 C CA . LYS A 1 85 ? 16.755 -10.320 5.716 1.00 83.12 85 LYS A CA 1
ATOM 688 C C . LYS A 1 85 ? 16.745 -11.081 7.044 1.00 83.12 85 LYS A C 1
ATOM 690 O O . LYS A 1 85 ? 17.817 -11.447 7.508 1.00 83.12 85 LYS A O 1
ATOM 695 N N . THR A 1 86 ? 15.580 -11.281 7.663 1.00 75.19 86 THR A N 1
ATOM 696 C CA . THR A 1 86 ? 15.443 -12.014 8.934 1.00 75.19 86 THR A CA 1
ATOM 697 C C . THR A 1 86 ? 15.178 -13.509 8.730 1.00 75.19 86 THR A C 1
ATOM 699 O O . THR A 1 86 ? 15.211 -14.258 9.698 1.00 75.19 86 THR A O 1
ATOM 702 N N . MET A 1 87 ? 14.973 -13.965 7.487 1.00 65.25 87 MET A N 1
ATOM 703 C CA . MET A 1 87 ? 14.748 -15.376 7.130 1.00 65.25 87 MET A CA 1
ATOM 704 C C . MET A 1 87 ? 16.054 -16.171 6.887 1.00 65.25 87 MET A C 1
ATOM 706 O O . MET A 1 87 ? 16.098 -16.997 5.974 1.00 65.25 87 MET A O 1
ATOM 710 N N . LEU A 1 88 ? 17.113 -15.906 7.665 1.00 56.47 88 LEU A N 1
ATOM 711 C CA . LEU A 1 88 ? 18.397 -16.632 7.618 1.00 56.47 88 LEU A CA 1
ATOM 712 C C . LEU A 1 88 ? 18.457 -17.764 8.647 1.00 56.47 88 LEU A C 1
ATOM 714 O O . LEU A 1 88 ? 18.100 -17.504 9.818 1.00 56.47 88 LEU A O 1
#

pLDDT: mean 85.09, std 18.59, range [36.31, 98.25]

Radius of gyration: 23.24 Å; Cα contacts (8 Å, |Δi|>4): 24; chains: 1; bounding box: 80×25×36 Å

Foldseek 3Di:
DDDDDDPPPDPPDDPDPDDDPVRVVVVVLVVVLVVVCVVVVNPPDRDDDPDDDDDDDDDPVSVVVVVVCVVCCVVCLVVDPPNPVVPD

Solvent-accessible surface area (backbone atoms only — not comparable to full-atom values): 5993 Å² total; per-residue (Å²): 136,88,85,87,79,84,82,77,75,76,80,82,72,74,80,75,87,65,78,48,72,67,53,53,53,50,51,52,53,50,55,51,42,54,54,50,21,62,78,67,74,38,77,92,64,83,77,72,76,86,80,81,91,83,82,88,75,86,49,70,68,58,47,51,51,51,52,50,47,66,70,43,41,78,79,45,42,87,76,37,88,86,29,79,84,68,76,118